Protein AF-A0A427UFF6-F1 (afdb_monomer_lite)

Sequence (77 aa):
SAKAEDVIIYTGLEATQKGMVWDQVASDQIPEIDVEEAVSYEISNLKVPVGETYRIGIRVVGSNTGVEYVYSDWHVS

Secondary structure (DSSP, 8-state):
--EEEEEEEEEEEEESSTT-EEEEEEPPPEEEEETTS----------PPTTSEEEEEEEEE-TTS--EEEEEEEE--

pLDDT: mean 86.8, std 6.11, range [66.75, 94.56]

Foldseek 3Di:
DDKFAQKKKKKFKAAPPPPGTPDIDIDHGDGIDDPVDDDDDDDDDDDDDAQGWIKIKIWMDGPPDDTDIDMDIDHDD

Structure (mmCIF, N/CA/C/O backbone):
data_AF-A0A427UFF6-F1
#
_entry.id   AF-A0A427UFF6-F1
#
loop_
_atom_site.group_PDB
_atom_site.id
_atom_site.type_symbol
_atom_site.label_atom_id
_atom_site.label_alt_id
_atom_site.label_comp_id
_atom_site.label_asym_id
_atom_site.label_entity_id
_atom_site.label_seq_id
_atom_site.pdbx_PDB_ins_code
_atom_site.Cartn_x
_atom_site.Cartn_y
_atom_site.Cartn_z
_atom_site.occupancy
_atom_site.B_iso_or_equiv
_atom_site.auth_seq_id
_atom_site.auth_comp_id
_atom_site.auth_asym_id
_atom_site.auth_atom_id
_atom_site.pdbx_PDB_model_num
ATOM 1 N N . SER A 1 1 ? 22.080 -6.069 -10.128 1.00 74.06 1 SER A N 1
ATOM 2 C CA . SER A 1 1 ? 20.805 -6.368 -9.463 1.00 74.06 1 SER A CA 1
ATOM 3 C C . SER A 1 1 ? 19.685 -6.267 -10.487 1.00 74.06 1 SER A C 1
ATOM 5 O O . SER A 1 1 ? 19.849 -5.581 -11.496 1.00 74.06 1 SER A O 1
ATOM 7 N N . ALA A 1 2 ? 18.586 -6.997 -10.293 1.00 87.06 2 ALA A N 1
ATOM 8 C CA . ALA A 1 2 ? 17.343 -6.696 -11.004 1.00 87.06 2 ALA A CA 1
ATOM 9 C C . ALA A 1 2 ? 16.691 -5.458 -10.365 1.00 87.06 2 ALA A C 1
ATOM 11 O O . ALA A 1 2 ? 16.866 -5.229 -9.168 1.00 87.06 2 ALA A O 1
ATOM 12 N N . LYS A 1 3 ? 15.952 -4.674 -11.151 1.00 91.38 3 LYS A N 1
ATOM 13 C CA . LYS A 1 3 ? 15.288 -3.451 -10.686 1.00 91.38 3 LYS A CA 1
ATOM 14 C C . LYS A 1 3 ? 13.796 -3.514 -10.956 1.00 91.38 3 LYS A C 1
ATOM 16 O O . LYS A 1 3 ? 13.390 -3.955 -12.030 1.00 91.38 3 LYS A O 1
ATOM 21 N N . ALA A 1 4 ? 13.006 -3.064 -9.993 1.00 91.19 4 ALA A N 1
ATOM 22 C CA . ALA A 1 4 ? 11.605 -2.732 -10.192 1.00 91.19 4 ALA A CA 1
ATOM 23 C C . ALA A 1 4 ? 11.508 -1.281 -10.674 1.00 91.19 4 ALA A C 1
ATOM 25 O O . ALA A 1 4 ? 12.088 -0.404 -10.041 1.00 91.19 4 ALA A O 1
ATOM 26 N N . GLU A 1 5 ? 10.802 -1.036 -11.774 1.00 93.75 5 GLU A N 1
ATOM 27 C CA . GLU A 1 5 ? 10.712 0.283 -12.417 1.00 93.75 5 GLU A CA 1
ATOM 28 C C . GLU A 1 5 ? 9.328 0.914 -12.233 1.00 93.75 5 GLU A C 1
ATOM 30 O O . GLU A 1 5 ? 8.314 0.208 -12.220 1.00 93.75 5 GLU A O 1
ATOM 35 N N . ASP A 1 6 ? 9.294 2.246 -12.125 1.00 94.56 6 ASP A N 1
ATOM 36 C CA . ASP A 1 6 ? 8.076 3.064 -12.016 1.00 94.56 6 ASP A CA 1
ATOM 37 C C . ASP A 1 6 ? 7.112 2.569 -10.928 1.00 94.56 6 ASP A C 1
ATOM 39 O O . ASP A 1 6 ? 5.906 2.412 -11.137 1.00 94.56 6 ASP A O 1
ATOM 43 N N . VAL A 1 7 ? 7.664 2.277 -9.754 1.00 91.75 7 VAL A N 1
ATOM 44 C CA . VAL A 1 7 ? 6.931 1.652 -8.662 1.00 91.75 7 VAL A CA 1
ATOM 45 C C . VAL A 1 7 ? 5.998 2.659 -7.999 1.00 91.75 7 VAL A C 1
ATOM 47 O O . VAL A 1 7 ? 6.411 3.740 -7.585 1.00 91.75 7 VAL A O 1
ATOM 50 N N . ILE A 1 8 ? 4.737 2.271 -7.831 1.00 92.75 8 ILE A N 1
ATOM 51 C CA . ILE A 1 8 ? 3.758 2.975 -7.006 1.00 92.75 8 ILE A CA 1
ATOM 52 C C . ILE A 1 8 ? 3.283 2.022 -5.911 1.00 92.75 8 ILE A C 1
ATOM 54 O O . ILE A 1 8 ? 2.863 0.890 -6.181 1.00 92.75 8 ILE A O 1
ATOM 58 N N . ILE A 1 9 ? 3.337 2.495 -4.667 1.00 91.94 9 ILE A N 1
ATOM 59 C CA . ILE A 1 9 ? 2.820 1.792 -3.495 1.00 91.94 9 ILE A CA 1
ATOM 60 C C . ILE A 1 9 ? 1.442 2.368 -3.182 1.00 91.94 9 ILE A C 1
ATOM 62 O O . ILE A 1 9 ? 1.303 3.556 -2.904 1.00 91.94 9 ILE A O 1
ATOM 66 N N . TYR A 1 10 ? 0.419 1.524 -3.221 1.00 91.88 10 TYR A N 1
ATOM 67 C CA . TYR A 1 10 ? -0.928 1.868 -2.787 1.00 91.88 10 TYR A CA 1
ATOM 68 C C . TYR A 1 10 ? -1.161 1.304 -1.394 1.00 91.88 10 TYR A C 1
ATOM 70 O O . TYR A 1 10 ? -1.041 0.093 -1.199 1.00 91.88 10 TYR A O 1
ATOM 78 N N . THR A 1 11 ? -1.560 2.160 -0.459 1.00 92.44 11 THR A N 1
ATOM 79 C CA . THR A 1 11 ? -1.978 1.742 0.876 1.00 92.44 11 THR A CA 1
ATOM 80 C C . THR A 1 11 ? -3.456 2.021 1.072 1.00 92.44 11 THR A C 1
ATOM 82 O O . THR A 1 11 ? -3.897 3.169 1.031 1.00 92.44 11 THR A O 1
ATOM 85 N N . GLY A 1 12 ? -4.218 0.951 1.270 1.00 91.50 12 GLY A N 1
ATOM 86 C CA . GLY A 1 12 ? -5.645 0.975 1.545 1.00 91.50 12 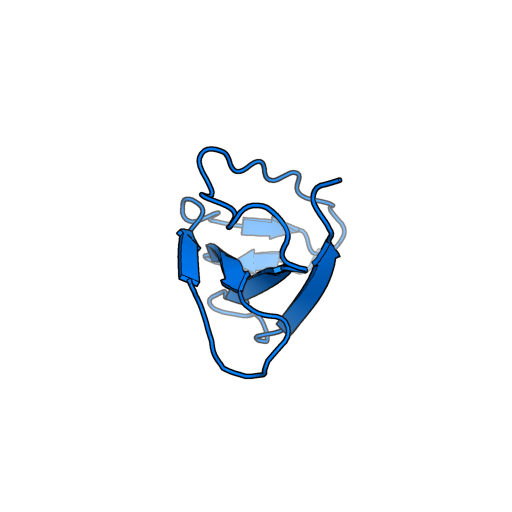GLY A CA 1
ATOM 87 C C . GLY A 1 12 ? -5.932 0.841 3.035 1.00 91.50 12 GLY A C 1
ATOM 88 O O . GLY A 1 12 ? -5.338 0.009 3.719 1.00 91.50 12 GLY A O 1
ATOM 89 N N . LEU A 1 13 ? -6.879 1.638 3.517 1.00 91.88 13 LEU A N 1
ATOM 90 C CA . LEU A 1 13 ? -7.605 1.383 4.750 1.00 91.88 13 LEU A CA 1
ATOM 91 C C . LEU A 1 13 ? -8.905 0.667 4.384 1.00 91.88 13 LEU A C 1
ATOM 93 O O . LEU A 1 13 ? -9.729 1.204 3.644 1.00 91.88 13 LEU A O 1
ATOM 97 N N . GLU A 1 14 ? -9.098 -0.534 4.905 1.00 91.88 14 GLU A N 1
ATOM 98 C CA . GLU A 1 14 ? -10.173 -1.434 4.501 1.00 91.88 14 GLU A CA 1
ATOM 99 C C . GLU A 1 14 ? -10.927 -1.982 5.717 1.00 91.88 14 GLU A C 1
ATOM 101 O O . GLU A 1 14 ? -10.381 -2.096 6.8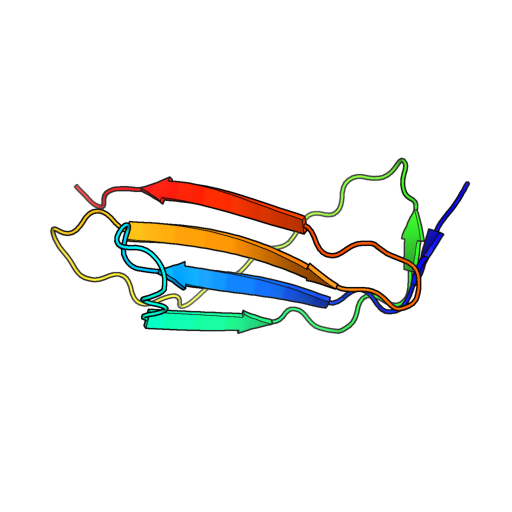18 1.00 91.88 14 GLU A O 1
ATOM 106 N N . ALA A 1 15 ? -12.176 -2.393 5.510 1.00 88.38 15 ALA A N 1
ATOM 107 C CA . ALA A 1 15 ? -12.815 -3.320 6.432 1.00 88.38 15 ALA A CA 1
ATOM 108 C C . ALA A 1 15 ? -12.153 -4.703 6.308 1.00 88.38 15 ALA A C 1
ATOM 110 O O . ALA A 1 15 ? -11.635 -5.075 5.256 1.00 88.38 15 ALA A O 1
ATOM 111 N N . THR A 1 16 ? -12.251 -5.533 7.344 1.00 85.44 16 THR A N 1
ATOM 112 C CA . THR A 1 16 ? -11.814 -6.943 7.255 1.00 85.44 16 THR A CA 1
ATOM 113 C C . THR A 1 16 ? -12.688 -7.775 6.306 1.00 85.44 16 THR A C 1
ATOM 115 O O . THR A 1 16 ? -12.276 -8.836 5.829 1.00 85.44 16 THR A O 1
ATOM 118 N N . GLN A 1 17 ? -13.893 -7.286 5.995 1.00 84.06 17 GLN A N 1
ATOM 119 C CA . GLN A 1 17 ? -14.763 -7.846 4.968 1.00 84.06 17 GLN A CA 1
ATOM 120 C C . GLN A 1 17 ? -14.179 -7.573 3.579 1.00 84.06 17 GLN A C 1
ATOM 122 O O . GLN A 1 17 ? -13.874 -6.438 3.217 1.00 84.06 17 GLN A O 1
ATOM 127 N N . LYS A 1 18 ? -14.055 -8.631 2.773 1.00 75.56 18 LYS A N 1
ATOM 128 C CA . LYS A 1 18 ? -13.437 -8.558 1.447 1.00 75.56 18 LYS A CA 1
ATOM 129 C C . LYS A 1 18 ? -14.116 -7.504 0.560 1.00 75.56 18 LYS A C 1
ATOM 131 O O . LYS A 1 18 ? -15.321 -7.571 0.335 1.00 75.56 18 LYS A O 1
ATOM 136 N N . GLY A 1 19 ? -13.310 -6.619 -0.029 1.00 73.19 19 GLY A N 1
ATOM 137 C CA . GLY A 1 19 ? -13.747 -5.675 -1.065 1.00 73.19 19 GLY A CA 1
ATOM 138 C C . GLY A 1 19 ? -14.318 -4.354 -0.548 1.00 73.19 19 GLY A C 1
ATOM 139 O O . GLY A 1 19 ? -14.865 -3.595 -1.343 1.00 73.19 19 GLY A O 1
ATOM 140 N N . MET A 1 20 ? -14.195 -4.065 0.749 1.00 83.69 20 MET A N 1
ATOM 141 C CA . MET A 1 20 ? -14.598 -2.783 1.328 1.00 83.69 20 MET A CA 1
ATOM 142 C C . MET A 1 20 ? -13.374 -1.921 1.641 1.00 83.69 20 MET A C 1
ATOM 144 O O . MET A 1 20 ? -12.805 -2.015 2.724 1.00 83.69 20 MET A O 1
ATOM 148 N N . VAL A 1 21 ? -13.001 -1.059 0.695 1.00 86.44 21 VAL A N 1
ATOM 149 C CA . VAL A 1 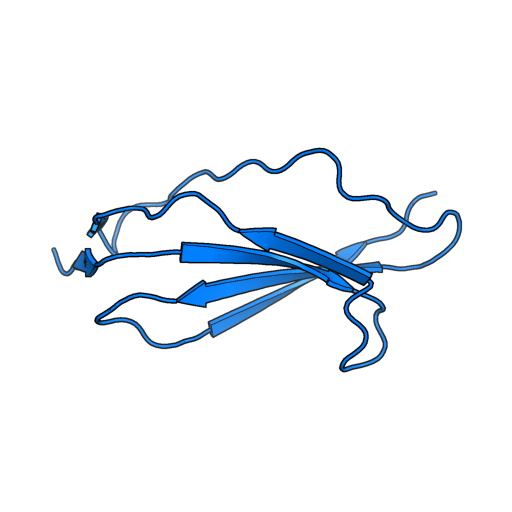21 ? -11.966 -0.034 0.888 1.00 86.44 21 VAL A CA 1
ATOM 150 C C . VAL A 1 21 ? -12.636 1.241 1.399 1.00 86.44 21 VAL A C 1
ATOM 152 O O . VAL A 1 21 ? -13.545 1.763 0.754 1.00 86.44 21 VAL A O 1
ATOM 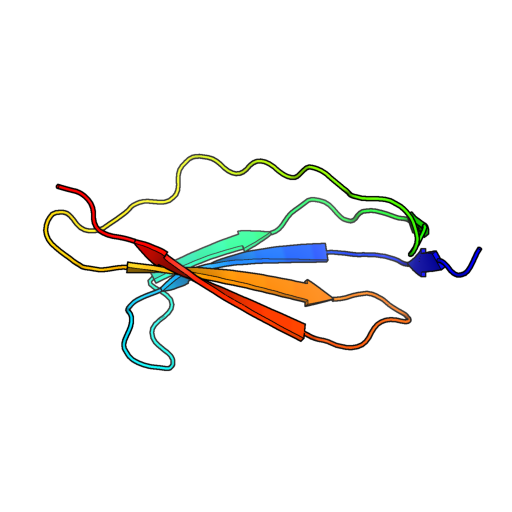155 N N . TRP A 1 22 ? -12.216 1.725 2.565 1.00 86.69 22 TRP A N 1
ATOM 156 C CA . TRP A 1 22 ? -12.690 2.980 3.152 1.00 86.69 22 TRP A CA 1
ATOM 157 C C . TRP A 1 22 ? -11.872 4.178 2.686 1.00 86.69 22 TRP A C 1
ATOM 159 O O . TRP A 1 22 ? -12.436 5.245 2.458 1.00 86.69 22 TRP A O 1
ATOM 169 N N . ASP A 1 23 ? -10.561 4.000 2.543 1.00 87.19 23 ASP A N 1
ATOM 170 C CA . ASP A 1 23 ? -9.647 5.040 2.081 1.00 87.19 23 ASP A CA 1
ATOM 171 C C . ASP A 1 23 ? -8.454 4.416 1.348 1.00 87.19 23 ASP A C 1
ATOM 173 O O . ASP A 1 23 ? -8.118 3.254 1.582 1.00 87.19 23 ASP A O 1
ATOM 177 N N . GLN A 1 24 ? -7.809 5.171 0.463 1.00 90.00 24 GLN A N 1
ATOM 178 C CA . GLN A 1 24 ? -6.605 4.728 -0.232 1.00 90.00 24 GLN A CA 1
ATOM 179 C C . GLN A 1 24 ? -5.685 5.909 -0.529 1.00 90.00 24 GLN A C 1
ATOM 181 O O . GLN A 1 24 ? -6.084 6.887 -1.158 1.00 90.00 24 GLN A O 1
ATOM 186 N N . VAL A 1 25 ? -4.418 5.756 -0.160 1.00 90.19 25 VAL A N 1
ATOM 187 C CA . VAL A 1 25 ? -3.342 6.693 -0.484 1.00 90.19 25 VAL A CA 1
ATOM 188 C C . VAL A 1 25 ? -2.352 6.000 -1.416 1.00 90.19 25 VAL A C 1
ATOM 190 O O . VAL A 1 25 ? -2.143 4.791 -1.322 1.00 90.19 25 VAL A O 1
ATOM 193 N N . ALA A 1 26 ? -1.765 6.755 -2.339 1.00 91.25 26 ALA A N 1
ATOM 194 C CA . ALA A 1 26 ? -0.661 6.296 -3.173 1.00 91.25 26 ALA A CA 1
ATOM 195 C C . ALA A 1 26 ? 0.621 7.034 -2.776 1.00 91.25 26 ALA A C 1
ATOM 197 O O . ALA A 1 26 ? 0.569 8.204 -2.393 1.00 91.25 26 ALA A O 1
ATOM 198 N N . SER A 1 27 ? 1.761 6.357 -2.865 1.00 90.00 27 SER A N 1
ATOM 199 C CA . SER A 1 27 ? 3.064 7.015 -2.855 1.00 90.00 27 SER A CA 1
ATOM 200 C C . SER A 1 27 ? 3.239 7.885 -4.102 1.00 90.00 27 SER A C 1
ATOM 202 O O . SER A 1 27 ? 2.546 7.705 -5.108 1.00 90.00 27 SER A O 1
ATOM 204 N N . ASP A 1 28 ? 4.239 8.763 -4.075 1.00 91.38 28 ASP A N 1
ATOM 205 C CA . ASP A 1 28 ? 4.836 9.242 -5.320 1.00 91.38 28 ASP A CA 1
ATOM 206 C C . ASP A 1 28 ? 5.408 8.055 -6.117 1.00 91.38 28 ASP A C 1
ATOM 208 O O . ASP A 1 28 ? 5.689 6.985 -5.560 1.00 91.38 28 ASP A O 1
ATOM 212 N N . GLN A 1 29 ? 5.582 8.236 -7.427 1.00 92.88 29 GLN A N 1
ATOM 213 C CA . GLN A 1 29 ? 6.246 7.238 -8.262 1.00 92.88 29 GLN A CA 1
ATOM 214 C C . GLN A 1 29 ? 7.722 7.142 -7.870 1.00 92.88 29 GLN A C 1
ATOM 216 O O . GLN A 1 29 ? 8.456 8.130 -7.914 1.00 92.88 29 GLN A O 1
ATOM 221 N N . ILE A 1 30 ? 8.153 5.935 -7.525 1.00 91.19 30 ILE A N 1
ATOM 222 C CA . ILE A 1 30 ? 9.541 5.595 -7.239 1.00 91.19 30 ILE A CA 1
ATOM 223 C C . ILE A 1 30 ? 10.151 5.084 -8.552 1.00 91.19 30 ILE A C 1
ATOM 225 O O . ILE A 1 30 ? 9.733 4.029 -9.031 1.00 91.19 30 ILE A O 1
ATOM 229 N N . PRO A 1 31 ? 11.103 5.807 -9.173 1.00 91.94 31 PRO A N 1
ATOM 230 C CA . PRO A 1 31 ? 11.593 5.459 -10.508 1.00 91.94 31 PRO A CA 1
ATOM 231 C C . PRO A 1 31 ? 12.227 4.070 -10.577 1.00 91.94 31 PRO A C 1
ATOM 233 O O . PRO A 1 31 ? 12.007 3.341 -11.539 1.00 91.94 31 PRO A O 1
ATOM 236 N N . GLU A 1 32 ? 12.989 3.703 -9.547 1.00 92.31 32 GLU A N 1
ATOM 237 C CA . GLU A 1 32 ? 13.639 2.404 -9.452 1.00 92.31 32 GLU A CA 1
ATOM 238 C C . GLU A 1 32 ? 13.793 1.943 -8.000 1.00 92.31 32 GLU A C 1
ATOM 240 O O . GLU A 1 32 ? 14.080 2.745 -7.111 1.00 92.31 32 GLU A O 1
ATOM 245 N N . ILE A 1 33 ? 13.615 0.641 -7.771 1.00 89.19 33 ILE A N 1
ATOM 246 C CA . ILE A 1 33 ? 13.940 -0.043 -6.514 1.00 89.19 33 ILE A CA 1
ATOM 247 C C . ILE A 1 33 ? 14.795 -1.261 -6.855 1.00 89.19 33 ILE A C 1
ATOM 249 O O . ILE A 1 33 ? 14.391 -2.100 -7.666 1.00 89.19 33 ILE A O 1
ATOM 253 N N . ASP A 1 34 ? 15.967 -1.378 -6.235 1.00 89.81 34 ASP A N 1
ATOM 254 C CA . ASP A 1 34 ? 16.760 -2.603 -6.315 1.00 89.81 34 ASP A CA 1
ATOM 255 C C . ASP A 1 34 ? 16.041 -3.727 -5.555 1.00 89.81 34 ASP A C 1
ATOM 257 O O . ASP A 1 34 ? 15.670 -3.568 -4.396 1.00 89.81 34 ASP A O 1
ATOM 261 N N . VAL A 1 35 ? 15.843 -4.888 -6.191 1.00 81.25 35 VAL A N 1
ATOM 262 C CA . VAL A 1 35 ? 15.044 -5.992 -5.604 1.00 81.25 35 VAL A CA 1
ATOM 263 C C . VAL A 1 35 ? 15.633 -6.573 -4.312 1.00 81.25 35 VAL A C 1
ATOM 265 O O . VAL A 1 35 ? 14.958 -7.297 -3.586 1.00 81.25 35 VAL A O 1
ATOM 268 N N . GLU A 1 36 ? 16.906 -6.291 -4.052 1.00 85.75 36 GLU A N 1
ATOM 269 C CA . GLU A 1 36 ? 17.644 -6.718 -2.864 1.00 85.75 36 GLU A CA 1
ATOM 270 C C . GLU A 1 36 ? 17.546 -5.692 -1.718 1.00 85.75 36 GLU A C 1
ATOM 272 O O . GLU A 1 36 ? 17.961 -5.987 -0.596 1.00 85.75 36 GLU A O 1
ATOM 277 N N . GLU A 1 37 ? 16.998 -4.502 -1.980 1.00 81.19 37 GLU A N 1
ATOM 278 C CA . 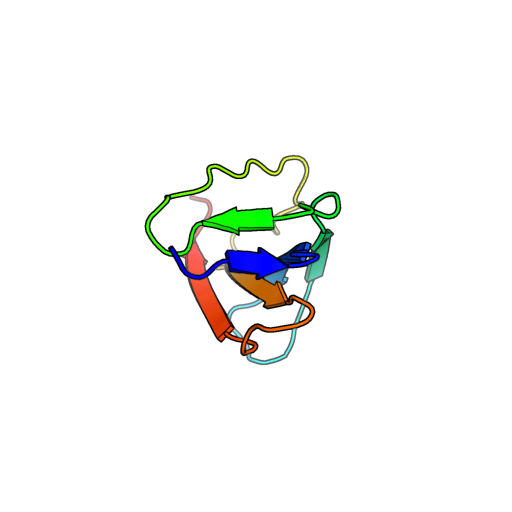GLU A 1 37 ? 16.887 -3.416 -1.011 1.00 81.19 37 GLU A CA 1
ATOM 279 C C . GLU A 1 37 ? 15.497 -3.343 -0.373 1.00 81.19 37 GLU A C 1
ATOM 281 O O . GLU A 1 37 ? 14.462 -3.593 -0.993 1.00 81.19 37 GLU A O 1
ATOM 286 N N . ALA A 1 38 ? 15.474 -2.958 0.903 1.00 80.06 38 ALA A N 1
ATOM 287 C CA . ALA A 1 38 ? 14.245 -2.610 1.597 1.00 80.06 38 ALA A CA 1
ATOM 288 C C . ALA A 1 38 ? 13.972 -1.111 1.435 1.00 80.06 38 ALA A C 1
ATOM 290 O O . ALA A 1 38 ? 14.849 -0.286 1.693 1.00 80.06 38 ALA A O 1
ATOM 291 N N . VAL A 1 39 ? 12.738 -0.758 1.077 1.00 78.19 39 VAL A N 1
ATOM 292 C CA . VAL A 1 39 ? 12.284 0.636 1.016 1.00 78.19 39 VAL A CA 1
ATOM 293 C C . VAL A 1 39 ? 11.389 0.933 2.211 1.00 78.19 39 VAL A C 1
ATOM 295 O O . VAL A 1 39 ? 10.444 0.197 2.496 1.00 78.19 39 VAL A O 1
ATOM 298 N N . SER A 1 40 ? 11.682 2.033 2.901 1.00 84.06 40 SER A N 1
ATOM 299 C CA . SER A 1 40 ? 10.822 2.571 3.953 1.00 84.06 40 SER A CA 1
ATOM 300 C C . SER A 1 40 ? 9.811 3.538 3.351 1.00 84.06 40 SER A C 1
ATOM 302 O O . SER A 1 40 ? 10.178 4.457 2.621 1.00 84.06 40 SER A O 1
ATOM 304 N N . TYR A 1 41 ? 8.541 3.348 3.692 1.00 80.44 41 TYR A N 1
ATOM 305 C CA . TYR A 1 41 ? 7.431 4.180 3.246 1.00 80.44 41 TYR A CA 1
ATOM 306 C C . TYR A 1 41 ? 6.567 4.551 4.450 1.00 80.44 41 TYR A C 1
ATOM 308 O O . TYR A 1 41 ? 6.199 3.683 5.242 1.00 80.44 41 TYR A O 1
ATOM 316 N N . GLU A 1 42 ? 6.257 5.838 4.590 1.00 86.50 42 GLU A N 1
ATOM 317 C CA . GLU A 1 42 ? 5.416 6.361 5.662 1.00 86.50 42 GLU A CA 1
ATOM 318 C C . GLU A 1 42 ? 4.168 7.013 5.074 1.00 86.50 42 GLU A C 1
ATOM 320 O O . GLU A 1 42 ? 4.232 7.782 4.114 1.00 86.50 42 GLU A O 1
ATOM 325 N N . ILE A 1 43 ? 3.027 6.717 5.689 1.00 81.69 43 ILE A N 1
ATOM 326 C CA . ILE A 1 43 ? 1.750 7.354 5.394 1.00 81.69 43 ILE A CA 1
ATOM 327 C C . ILE A 1 43 ? 1.168 7.952 6.658 1.00 81.69 43 ILE A C 1
ATOM 329 O O . ILE A 1 43 ? 1.279 7.396 7.749 1.00 81.69 43 ILE A O 1
ATOM 333 N N . SER A 1 44 ? 0.486 9.074 6.491 1.00 82.31 44 SER A N 1
ATOM 334 C CA . SER A 1 44 ? -0.241 9.741 7.562 1.00 82.31 44 SER A CA 1
ATOM 335 C C . SER A 1 44 ? -1.655 10.086 7.100 1.00 82.31 44 SER A C 1
ATOM 337 O O . SER A 1 44 ? -1.973 10.011 5.915 1.00 82.31 44 SER A O 1
ATOM 339 N N . ASN A 1 45 ? -2.512 10.466 8.050 1.00 78.25 45 ASN A N 1
ATOM 340 C CA . ASN A 1 45 ? -3.886 10.928 7.821 1.00 78.25 45 ASN A CA 1
ATOM 341 C C . ASN A 1 45 ? -4.912 9.885 7.339 1.00 78.25 45 ASN A C 1
ATOM 343 O O . ASN A 1 45 ? -5.999 10.281 6.916 1.00 78.25 45 ASN A O 1
ATOM 347 N N . LEU A 1 46 ? -4.647 8.580 7.477 1.00 78.69 46 LEU A N 1
ATOM 348 C CA . LEU A 1 46 ? -5.706 7.573 7.333 1.00 78.69 46 LEU A CA 1
ATOM 349 C C . LEU A 1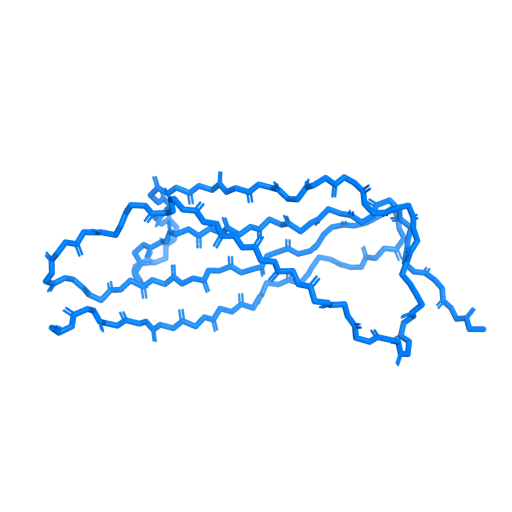 46 ? -6.736 7.714 8.463 1.00 78.69 46 LEU A C 1
ATOM 351 O O . LEU A 1 46 ? -6.387 7.738 9.645 1.00 78.69 46 LEU A O 1
ATOM 355 N N . LYS A 1 47 ? -8.020 7.794 8.104 1.00 79.25 47 LYS A N 1
ATOM 356 C CA . LYS A 1 47 ? -9.119 7.968 9.064 1.00 79.25 47 LYS A CA 1
ATOM 357 C C . LYS A 1 47 ? -9.738 6.629 9.438 1.00 79.25 47 LYS A C 1
ATOM 359 O O . LYS A 1 47 ? -10.580 6.107 8.716 1.00 79.25 47 LYS A O 1
ATOM 364 N N . VAL A 1 48 ? -9.345 6.102 10.592 1.00 78.75 48 VAL A N 1
ATOM 365 C CA . VAL A 1 48 ? -9.824 4.810 11.093 1.00 78.75 48 VAL A CA 1
ATOM 366 C C . VAL A 1 48 ? -11.172 4.956 11.817 1.00 78.75 48 VAL A C 1
ATOM 368 O O . VAL A 1 48 ? -11.304 5.845 12.664 1.00 78.75 48 VAL A O 1
ATOM 371 N N . PRO A 1 49 ? -12.171 4.096 11.541 1.00 75.00 49 PRO A N 1
ATOM 372 C CA . PRO A 1 49 ? -13.393 4.035 12.337 1.00 75.00 49 PRO A CA 1
ATOM 373 C C . PRO A 1 49 ? -13.092 3.570 13.768 1.00 75.00 49 PRO A C 1
ATOM 375 O O . PRO A 1 49 ? -12.451 2.542 13.980 1.00 75.00 49 PRO A O 1
ATOM 378 N N . VAL A 1 50 ? -13.561 4.322 14.763 1.00 81.06 50 VAL A N 1
ATOM 379 C CA . VAL A 1 50 ? -13.360 3.982 16.181 1.00 81.06 50 VAL A CA 1
ATOM 380 C C . VAL A 1 50 ? -14.142 2.716 16.541 1.00 81.06 50 VAL A C 1
ATOM 382 O O . VAL A 1 50 ? -15.319 2.608 16.205 1.00 81.06 50 VAL A O 1
ATOM 385 N N . GLY A 1 51 ? -13.504 1.797 17.273 1.00 80.75 51 GLY A N 1
ATOM 386 C CA . GLY A 1 51 ? -14.134 0.585 17.811 1.00 80.75 51 GLY A CA 1
ATOM 387 C C . GLY A 1 51 ? -14.207 -0.599 16.844 1.00 80.75 51 GLY A C 1
ATOM 388 O O . GLY A 1 51 ? -14.645 -1.674 17.243 1.00 80.75 51 GLY A O 1
ATOM 389 N N . GLU A 1 52 ? -13.741 -0.434 15.606 1.00 80.12 52 GLU A N 1
ATOM 390 C CA . GLU A 1 52 ? -13.742 -1.487 14.591 1.00 80.12 52 GLU A CA 1
ATOM 391 C C . GLU A 1 52 ? -12.359 -2.138 14.441 1.00 80.12 52 GLU A C 1
ATOM 393 O O . GLU A 1 52 ? -11.312 -1.538 14.708 1.00 80.12 52 GLU A O 1
ATOM 398 N N . THR A 1 53 ? -12.341 -3.393 13.995 1.00 88.94 53 THR A N 1
ATOM 399 C CA . THR A 1 53 ? -11.135 -3.990 13.409 1.00 88.94 53 THR A CA 1
ATOM 400 C C . THR A 1 53 ? -11.041 -3.534 11.959 1.00 88.94 53 THR A C 1
ATOM 402 O O . THR A 1 53 ? -12.001 -3.648 11.197 1.00 88.94 53 THR A O 1
ATOM 405 N N . TYR A 1 54 ? -9.876 -3.041 11.570 1.00 89.81 54 TYR A N 1
ATOM 406 C CA . TYR A 1 54 ? -9.611 -2.523 10.236 1.00 89.81 54 TYR A CA 1
ATOM 407 C C . TYR A 1 54 ? -8.392 -3.207 9.636 1.00 89.81 54 TYR A C 1
ATOM 409 O O . TYR A 1 54 ? -7.560 -3.768 10.344 1.00 89.81 54 TYR A O 1
ATOM 417 N N . ARG A 1 55 ? -8.285 -3.160 8.316 1.00 92.94 55 ARG A N 1
ATOM 418 C CA . ARG A 1 55 ? -7.188 -3.739 7.554 1.00 92.94 55 ARG A CA 1
ATOM 419 C C . ARG A 1 55 ? -6.384 -2.634 6.897 1.00 92.94 55 ARG A C 1
ATOM 421 O O . ARG A 1 55 ? -6.948 -1.744 6.268 1.00 92.94 55 ARG A O 1
ATOM 428 N N . ILE A 1 56 ? -5.066 -2.719 7.023 1.00 91.94 56 ILE A N 1
ATOM 429 C CA . ILE A 1 56 ? -4.136 -1.963 6.191 1.00 91.94 56 ILE A CA 1
ATOM 430 C C . ILE A 1 56 ? -3.657 -2.900 5.091 1.00 91.94 56 ILE A C 1
ATOM 432 O O . ILE A 1 56 ? -2.954 -3.873 5.368 1.00 91.94 56 ILE A O 1
ATOM 436 N N . GLY A 1 57 ? -4.084 -2.631 3.862 1.00 92.62 57 GLY A N 1
ATOM 437 C CA . GLY A 1 57 ? -3.664 -3.350 2.665 1.00 92.62 57 GLY A CA 1
ATOM 438 C C . GLY A 1 57 ? -2.587 -2.572 1.922 1.00 92.62 57 GLY A C 1
ATOM 439 O O . GLY A 1 57 ? -2.714 -1.366 1.742 1.00 92.62 57 GLY A O 1
ATOM 440 N N . ILE A 1 58 ? -1.536 -3.247 1.473 1.00 92.19 58 ILE A N 1
ATOM 441 C CA . ILE A 1 58 ? -0.485 -2.687 0.627 1.00 92.19 58 ILE A CA 1
ATOM 442 C C . ILE A 1 58 ? -0.506 -3.434 -0.698 1.00 92.19 58 ILE A C 1
ATOM 444 O O . ILE A 1 58 ? -0.414 -4.662 -0.745 1.00 92.19 58 ILE A O 1
ATOM 448 N N . ARG A 1 59 ? -0.607 -2.674 -1.785 1.00 92.25 59 ARG A N 1
ATOM 449 C CA . ARG A 1 59 ? -0.506 -3.169 -3.153 1.00 92.25 59 ARG A CA 1
ATOM 450 C C . ARG A 1 59 ? 0.607 -2.426 -3.869 1.00 92.25 59 ARG A C 1
ATOM 452 O O . ARG A 1 59 ? 0.584 -1.201 -3.929 1.00 92.25 59 ARG A O 1
ATOM 459 N N . VAL A 1 60 ? 1.535 -3.167 -4.461 1.00 90.56 60 VAL A N 1
ATOM 460 C CA . VAL A 1 60 ? 2.646 -2.593 -5.230 1.00 90.56 60 VAL A CA 1
ATOM 461 C C . VAL A 1 60 ? 2.431 -2.867 -6.714 1.00 90.56 60 VAL A C 1
ATOM 463 O O . VAL A 1 60 ? 2.038 -3.969 -7.101 1.00 90.56 60 VAL A O 1
ATOM 466 N N . VAL A 1 61 ? 2.645 -1.847 -7.541 1.00 91.50 61 VAL A N 1
ATOM 467 C CA . VAL A 1 61 ? 2.572 -1.933 -9.005 1.00 91.50 61 VAL A CA 1
ATOM 468 C C . VAL A 1 61 ? 3.814 -1.268 -9.586 1.00 91.50 61 VAL A C 1
ATOM 470 O O . VAL A 1 61 ? 4.217 -0.221 -9.097 1.00 91.50 61 VAL A O 1
ATOM 473 N N . GLY A 1 62 ? 4.401 -1.860 -10.620 1.00 92.06 62 GLY A N 1
ATOM 474 C CA . GLY A 1 62 ? 5.515 -1.299 -11.381 1.00 92.06 62 GLY A CA 1
ATOM 475 C C . GLY A 1 62 ? 5.486 -1.793 -12.826 1.00 92.06 62 GLY A C 1
ATOM 476 O O . GLY A 1 62 ? 4.782 -2.753 -13.150 1.00 92.06 62 GLY A O 1
ATOM 477 N N . SER A 1 63 ? 6.249 -1.139 -13.698 1.00 92.69 63 SER A N 1
ATOM 478 C CA . SER A 1 63 ? 6.270 -1.404 -15.146 1.00 92.69 63 SER A CA 1
ATOM 479 C C . SER A 1 63 ? 6.727 -2.827 -15.489 1.00 92.69 63 SER A C 1
ATOM 481 O O . SER A 1 63 ? 6.312 -3.398 -16.499 1.00 92.69 63 SER A O 1
ATOM 483 N N . ASN A 1 64 ? 7.564 -3.419 -14.636 1.00 92.31 64 ASN A N 1
ATOM 484 C CA . ASN A 1 64 ? 8.160 -4.740 -14.820 1.00 92.31 64 ASN A CA 1
ATOM 485 C C . ASN A 1 64 ? 7.971 -5.671 -13.603 1.00 92.31 64 ASN A C 1
ATOM 487 O O . ASN A 1 64 ? 8.690 -6.663 -13.471 1.00 92.31 64 ASN A O 1
ATOM 491 N N . THR A 1 65 ? 7.005 -5.377 -12.724 1.00 84.62 65 THR A N 1
ATOM 492 C CA . THR A 1 65 ? 6.728 -6.175 -11.519 1.00 84.62 65 THR A CA 1
ATOM 493 C C . THR A 1 65 ? 5.372 -6.876 -11.579 1.00 84.62 65 THR A C 1
ATOM 495 O O . THR A 1 65 ? 4.430 -6.437 -12.242 1.00 84.62 65 THR A O 1
ATOM 498 N N . GLY A 1 66 ? 5.264 -8.005 -10.875 1.00 84.25 66 GLY A N 1
ATOM 499 C CA . GLY A 1 66 ? 3.967 -8.602 -10.569 1.00 84.25 66 GLY A CA 1
ATOM 500 C C . GLY A 1 66 ? 3.206 -7.747 -9.555 1.00 84.25 66 GLY A C 1
ATOM 501 O O . GLY A 1 66 ? 3.806 -7.036 -8.753 1.00 84.25 66 GLY A O 1
ATOM 502 N N . VAL A 1 67 ? 1.877 -7.838 -9.570 1.00 84.50 67 VAL A N 1
ATOM 503 C CA . VAL A 1 67 ? 1.047 -7.193 -8.549 1.00 84.50 67 VAL A CA 1
ATOM 504 C C . VAL A 1 67 ? 0.866 -8.157 -7.388 1.00 84.50 67 VAL A C 1
ATOM 506 O O . VAL A 1 67 ? 0.200 -9.182 -7.537 1.00 84.50 67 VAL A O 1
ATOM 509 N N . GLU A 1 68 ? 1.395 -7.791 -6.228 1.00 85.06 68 GLU A N 1
ATOM 510 C CA . GLU A 1 68 ? 1.159 -8.503 -4.976 1.00 85.06 68 GLU A CA 1
ATOM 511 C C . GLU A 1 68 ? 0.374 -7.623 -3.999 1.00 85.06 68 GLU A C 1
ATOM 513 O O . GLU A 1 68 ? 0.490 -6.394 -4.003 1.00 85.06 68 GLU A O 1
ATOM 518 N N . TYR A 1 69 ? -0.475 -8.269 -3.202 1.00 89.94 69 TYR A N 1
ATOM 519 C CA . TYR A 1 69 ? -1.261 -7.638 -2.151 1.00 89.94 69 TYR A CA 1
ATOM 520 C C . TYR A 1 69 ? -0.918 -8.297 -0.821 1.00 89.94 69 TYR A C 1
ATOM 522 O O . TYR A 1 69 ? -1.158 -9.491 -0.636 1.00 89.94 69 TYR A O 1
ATOM 530 N N . VAL A 1 70 ? -0.388 -7.503 0.100 1.00 91.44 70 VAL A N 1
ATOM 531 C CA . VAL A 1 70 ? -0.113 -7.911 1.479 1.00 91.44 70 VAL A CA 1
ATOM 532 C C . VAL A 1 70 ? -0.959 -7.064 2.412 1.00 91.44 70 VAL A C 1
ATOM 534 O O . VAL A 1 70 ? -1.252 -5.912 2.112 1.00 91.44 70 VAL A O 1
ATOM 537 N N . TYR A 1 71 ? -1.383 -7.618 3.540 1.00 93.38 71 TYR A N 1
ATOM 538 C CA . TYR A 1 71 ? -2.237 -6.888 4.465 1.00 93.38 71 TYR A CA 1
ATOM 539 C C . TYR A 1 71 ? -1.947 -7.246 5.914 1.00 93.38 71 TYR A C 1
ATOM 541 O O . TYR A 1 71 ? -1.389 -8.301 6.216 1.00 93.38 71 TYR A O 1
ATOM 549 N N . SER A 1 72 ? -2.362 -6.358 6.810 1.00 91.75 72 SER A N 1
ATOM 550 C CA . SER A 1 72 ? -2.341 -6.577 8.250 1.00 91.75 72 SER A CA 1
ATOM 551 C C . SER A 1 72 ? -3.636 -6.055 8.867 1.00 91.75 72 SER A C 1
ATOM 553 O O . SER A 1 72 ? -4.117 -4.990 8.478 1.00 91.75 72 SER A O 1
ATOM 555 N N . ASP A 1 73 ? -4.197 -6.809 9.812 1.00 92.75 73 ASP A N 1
ATOM 556 C CA . ASP A 1 73 ? -5.428 -6.460 10.523 1.00 92.75 73 ASP A CA 1
ATOM 557 C C . ASP A 1 73 ? -5.076 -5.837 11.883 1.00 92.75 73 ASP A C 1
ATOM 559 O O . ASP A 1 73 ? -4.237 -6.347 12.626 1.00 92.75 73 ASP A O 1
ATOM 563 N N . TRP A 1 74 ? -5.716 -4.714 12.196 1.00 88.88 74 TRP A N 1
ATOM 564 C CA . TRP A 1 74 ? -5.435 -3.857 13.343 1.00 88.88 74 TRP A CA 1
ATOM 565 C C . TRP A 1 74 ? -6.729 -3.551 14.092 1.00 88.88 74 TRP A C 1
ATOM 567 O O . TRP A 1 74 ? -7.826 -3.578 13.533 1.00 88.88 74 TRP A O 1
ATOM 577 N N . HIS A 1 75 ? -6.603 -3.225 15.372 1.00 83.94 75 HIS A N 1
ATOM 578 C CA . HIS A 1 75 ? -7.718 -2.797 16.205 1.00 83.94 75 HIS A CA 1
ATOM 579 C C . HIS A 1 75 ? -7.281 -1.592 17.033 1.00 83.94 75 HIS A C 1
ATOM 581 O O . HIS A 1 75 ? -6.246 -1.650 17.697 1.00 83.94 75 HIS A O 1
ATOM 587 N N . VAL A 1 76 ? -8.051 -0.501 16.976 1.00 74.31 76 VAL A N 1
ATOM 588 C CA . VAL A 1 76 ? -7.837 0.646 17.867 1.00 74.31 76 VAL A CA 1
ATOM 589 C C . VAL A 1 76 ? -8.574 0.362 19.170 1.00 74.31 76 VAL A C 1
ATOM 591 O O . VAL A 1 76 ? -9.804 0.398 19.195 1.00 74.31 76 VAL A O 1
ATOM 594 N N . SER A 1 77 ? -7.814 0.059 20.224 1.00 66.75 77 SER A N 1
ATOM 595 C CA . SER A 1 77 ? -8.303 -0.037 21.606 1.00 66.75 77 SER A CA 1
ATOM 596 C C . SER A 1 77 ? -8.311 1.316 22.302 1.00 66.75 77 SER A C 1
ATOM 598 O O . SER A 1 77 ? -7.285 2.021 22.153 1.00 66.75 77 SER A O 1
#

Radius of gyration: 13.95 Å; chains: 1; bounding box: 36×20×37 Å